Protein AF-A0A844AUG5-F1 (afdb_monomer)

Radius of gyration: 18.16 Å; Cα contacts (8 Å, |Δi|>4): 52; chains: 1; bounding box: 40×57×43 Å

InterPro domains:
  IPR031796 Protein of unknown function DUF5076 [PF16826] (21-87)

Structure (mmCIF, N/CA/C/O backbone):
data_AF-A0A844AUG5-F1
#
_entry.id   AF-A0A844AUG5-F1
#
loop_
_atom_site.group_PDB
_atom_site.id
_atom_site.type_symbol
_atom_site.label_atom_id
_atom_site.label_alt_id
_atom_site.label_comp_id
_atom_site.label_asym_id
_atom_site.label_entity_id
_atom_site.label_seq_id
_atom_site.pdbx_PDB_ins_code
_atom_site.Cartn_x
_atom_site.Cartn_y
_atom_site.Cartn_z
_atom_site.occupancy
_atom_site.B_iso_or_equiv
_atom_site.auth_seq_id
_atom_site.auth_comp_id
_atom_site.auth_asym_id
_atom_site.auth_atom_id
_atom_site.pdbx_PDB_model_num
ATOM 1 N N . MET A 1 1 ? -28.786 34.699 -27.279 1.00 42.28 1 MET A N 1
ATOM 2 C CA . MET A 1 1 ? -28.319 33.401 -27.812 1.00 42.28 1 MET A CA 1
ATOM 3 C C . MET A 1 1 ? -27.419 32.776 -26.749 1.00 42.28 1 MET A C 1
ATOM 5 O O . MET A 1 1 ? -26.304 33.241 -26.569 1.00 42.28 1 MET A O 1
ATOM 9 N N . PHE A 1 2 ? -27.932 31.837 -25.950 1.00 50.66 2 PHE A N 1
ATOM 10 C CA . PHE A 1 2 ? -27.193 31.246 -24.827 1.00 50.66 2 PHE A CA 1
ATOM 11 C C . PHE A 1 2 ? -26.597 29.909 -25.262 1.00 50.66 2 PHE A C 1
ATOM 13 O O . PHE A 1 2 ? -27.320 28.929 -25.421 1.00 50.66 2 PHE A O 1
ATOM 20 N N . TRP A 1 3 ? -25.284 29.865 -25.466 1.00 45.59 3 TRP A N 1
ATOM 21 C CA . TRP A 1 3 ? -24.571 28.619 -25.722 1.00 45.59 3 TRP A CA 1
ATOM 22 C C . TRP A 1 3 ? -24.174 28.020 -24.371 1.00 45.59 3 TRP A C 1
ATOM 24 O O . TRP A 1 3 ? -23.241 28.492 -23.723 1.00 45.59 3 TRP A O 1
ATOM 34 N N . LYS A 1 4 ? -24.905 26.999 -23.908 1.00 48.06 4 LYS A N 1
ATOM 35 C CA . LYS A 1 4 ? -24.448 26.176 -22.782 1.00 48.06 4 LYS A CA 1
ATOM 36 C C . LYS A 1 4 ? -23.233 25.381 -23.260 1.00 48.06 4 LYS A C 1
ATOM 38 O O . LYS A 1 4 ? -23.365 24.544 -24.151 1.00 48.06 4 LYS A O 1
ATOM 43 N N . LYS A 1 5 ? -22.059 25.632 -22.667 1.00 49.91 5 LYS A N 1
ATOM 44 C CA . LYS A 1 5 ? -20.921 24.706 -22.753 1.00 49.91 5 LYS A CA 1
ATOM 45 C C . LYS A 1 5 ? -21.435 23.326 -22.345 1.00 49.91 5 LYS A C 1
ATOM 47 O O . LYS A 1 5 ? -21.937 23.180 -21.230 1.00 49.91 5 LYS A O 1
ATOM 52 N N . LYS A 1 6 ? -21.326 22.331 -23.233 1.00 52.72 6 LYS A N 1
ATOM 53 C CA . LYS A 1 6 ? -21.384 20.932 -22.805 1.00 52.72 6 LYS A CA 1
ATOM 54 C C . LYS A 1 6 ? -20.308 20.796 -21.732 1.00 52.72 6 LYS A C 1
ATOM 56 O O . LYS A 1 6 ? -19.144 21.091 -22.004 1.00 52.72 6 LYS A O 1
ATOM 61 N N . GLN A 1 7 ? -20.710 20.457 -20.508 1.00 55.91 7 GLN A N 1
ATOM 62 C CA . GLN A 1 7 ? -19.755 19.964 -19.525 1.00 55.91 7 GLN A CA 1
ATOM 63 C C . GLN A 1 7 ? -18.992 18.835 -20.221 1.00 55.91 7 GLN A C 1
ATOM 65 O O . GLN A 1 7 ? -19.653 18.019 -20.873 1.00 55.91 7 GLN A O 1
ATOM 70 N N . PRO A 1 8 ? -17.650 18.820 -20.183 1.00 51.34 8 PRO A N 1
ATOM 71 C CA . PRO A 1 8 ? -16.926 17.661 -20.661 1.00 51.34 8 PRO A CA 1
ATOM 72 C C . PRO A 1 8 ? -17.496 16.477 -19.885 1.00 51.34 8 PRO A C 1
ATOM 74 O O . PRO A 1 8 ? -17.428 16.444 -18.656 1.00 51.34 8 PRO A O 1
ATOM 77 N N . THR A 1 9 ? -18.174 15.579 -20.600 1.00 52.78 9 THR A N 1
ATOM 78 C CA . THR A 1 9 ? -18.443 14.237 -20.110 1.00 52.78 9 THR A CA 1
ATOM 79 C C . THR A 1 9 ? -17.094 13.733 -19.659 1.00 52.78 9 THR A C 1
ATOM 81 O O . THR A 1 9 ? -16.172 13.683 -20.468 1.00 52.78 9 THR A O 1
ATOM 84 N N . GLN A 1 10 ? -16.960 13.525 -18.355 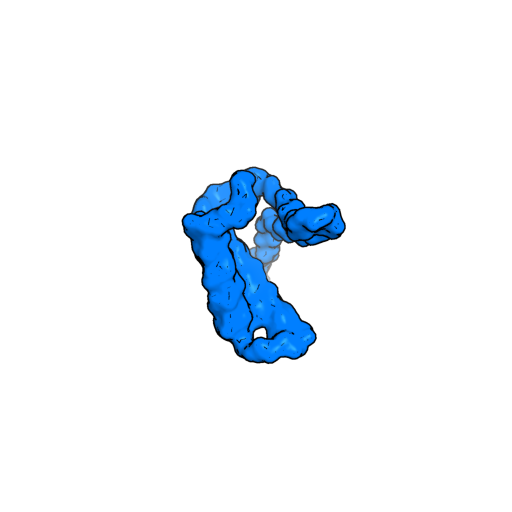1.00 51.38 10 GLN A N 1
ATOM 85 C CA . GLN A 1 10 ? -15.788 12.927 -17.753 1.00 51.38 10 GLN A CA 1
ATOM 86 C C . GLN A 1 10 ? -15.508 11.661 -18.557 1.00 51.38 10 GLN A C 1
ATOM 88 O O . GLN A 1 10 ? -16.294 10.716 -18.485 1.00 51.38 10 GLN A O 1
ATOM 93 N N . ASP A 1 11 ? -14.479 11.693 -19.408 1.00 47.41 11 ASP A N 1
ATOM 94 C CA . ASP A 1 11 ? -13.989 10.488 -20.053 1.00 47.41 11 ASP A CA 1
ATOM 95 C C . ASP A 1 11 ? -13.590 9.593 -18.890 1.00 47.41 11 ASP A C 1
ATOM 97 O O . ASP A 1 11 ? -12.621 9.863 -18.175 1.00 47.41 11 ASP A O 1
ATOM 101 N N . ILE A 1 12 ? -14.394 8.564 -18.639 1.00 54.16 12 ILE A N 1
ATOM 102 C CA . ILE A 1 12 ? -13.968 7.429 -17.839 1.00 54.16 12 ILE A CA 1
ATOM 103 C C . ILE A 1 12 ? -12.964 6.719 -18.749 1.00 54.16 12 ILE A C 1
ATOM 105 O O . ILE A 1 12 ? -13.299 5.755 -19.427 1.00 54.16 12 ILE A O 1
ATOM 109 N N . GLY A 1 13 ? -11.767 7.300 -18.867 1.00 47.34 13 GLY A N 1
ATOM 110 C CA . GLY A 1 13 ? -10.630 6.715 -19.558 1.00 47.34 13 GLY A CA 1
ATOM 111 C C . GLY A 1 13 ? -10.257 5.475 -18.773 1.00 47.34 13 GLY A C 1
ATOM 112 O O . GLY A 1 13 ? -9.635 5.580 -17.723 1.00 47.34 13 GLY A O 1
ATOM 113 N N . SER A 1 14 ? -10.793 4.350 -19.230 1.00 56.75 14 SER A N 1
ATOM 114 C CA . SER A 1 14 ? -10.912 3.058 -18.567 1.00 56.75 14 SER A CA 1
ATOM 115 C C . SER A 1 14 ? -9.729 2.671 -17.674 1.00 56.75 14 SER A C 1
ATOM 117 O O . SER A 1 14 ? -8.647 2.410 -18.197 1.00 56.75 14 SER A O 1
ATOM 119 N N . PRO A 1 15 ? -9.962 2.455 -16.367 1.00 54.22 15 PRO A N 1
ATOM 120 C CA . PRO A 1 15 ? -9.145 1.518 -15.615 1.00 54.22 15 PRO A CA 1
ATOM 121 C C . PRO A 1 15 ? -10.048 0.516 -14.896 1.00 54.22 15 PRO A C 1
ATOM 123 O O . PRO A 1 15 ? -10.813 0.862 -13.993 1.00 54.22 15 PRO A O 1
ATOM 126 N N . MET A 1 16 ? -9.952 -0.750 -15.289 1.00 51.25 16 MET A N 1
ATOM 127 C CA . MET A 1 16 ? -10.576 -1.844 -14.554 1.00 51.25 16 MET A CA 1
ATOM 128 C C . MET A 1 16 ? -9.467 -2.711 -13.970 1.00 51.25 16 MET A C 1
ATOM 130 O O . MET A 1 16 ? -9.052 -3.699 -14.564 1.00 51.25 16 MET A O 1
ATOM 134 N N . LEU A 1 17 ? -8.983 -2.322 -12.790 1.00 57.38 17 LEU A N 1
ATOM 135 C CA . LEU A 1 17 ? -8.165 -3.201 -11.968 1.00 57.38 17 LEU A CA 1
ATOM 136 C C . LEU A 1 17 ? -9.088 -4.256 -11.362 1.00 57.38 17 LEU A C 1
ATOM 138 O O . LEU A 1 17 ? -9.945 -3.934 -10.536 1.00 57.38 17 LEU A O 1
ATOM 142 N N . ILE A 1 18 ? -8.921 -5.507 -11.784 1.00 60.28 18 ILE A N 1
ATOM 143 C CA . ILE A 1 18 ? -9.612 -6.636 -11.170 1.00 60.28 18 ILE A CA 1
ATOM 144 C C . ILE A 1 18 ? -8.584 -7.463 -10.418 1.00 60.28 18 ILE A C 1
ATOM 146 O O . ILE A 1 18 ? -7.696 -8.075 -11.012 1.00 60.28 18 ILE A O 1
ATOM 150 N N . ALA A 1 19 ? -8.712 -7.452 -9.097 1.00 64.81 19 ALA A N 1
ATOM 151 C CA . ALA A 1 19 ? -7.947 -8.301 -8.210 1.00 64.81 19 ALA A CA 1
ATOM 152 C C . ALA A 1 19 ? -8.890 -9.345 -7.613 1.00 64.81 19 ALA A C 1
ATOM 154 O O . ALA A 1 19 ? -9.844 -8.999 -6.913 1.00 64.81 19 ALA A O 1
ATOM 155 N N . PHE A 1 20 ? -8.630 -10.618 -7.893 1.00 62.88 20 PHE A N 1
ATOM 156 C CA . PHE A 1 20 ? -9.361 -11.727 -7.293 1.00 62.88 20 PHE A CA 1
ATOM 157 C C . PHE A 1 20 ? -8.459 -12.448 -6.308 1.00 62.88 20 PHE A C 1
ATOM 159 O O . PHE A 1 20 ? -7.321 -12.800 -6.624 1.00 62.88 20 PHE A O 1
ATOM 166 N N . ARG A 1 21 ? -8.985 -12.710 -5.113 1.00 62.09 21 ARG A N 1
ATOM 167 C CA . ARG A 1 21 ? -8.354 -13.668 -4.214 1.00 62.09 21 ARG A CA 1
ATOM 168 C C . ARG A 1 21 ? -8.619 -15.064 -4.763 1.00 62.09 21 ARG A C 1
ATOM 170 O O . ARG A 1 21 ? -9.776 -15.445 -4.919 1.00 62.09 21 ARG A O 1
ATOM 177 N N . ILE A 1 22 ? -7.560 -15.805 -5.062 1.00 70.00 22 ILE A N 1
ATOM 178 C CA . ILE A 1 22 ? -7.670 -17.205 -5.454 1.00 70.00 22 ILE A CA 1
ATOM 179 C C . ILE A 1 22 ? -7.500 -18.042 -4.183 1.00 70.00 22 ILE A C 1
ATOM 181 O O . ILE A 1 22 ? -6.489 -17.942 -3.494 1.00 70.00 22 ILE A O 1
ATOM 185 N N . GLU A 1 23 ? -8.500 -18.862 -3.855 1.00 57.72 23 GLU A N 1
ATOM 186 C CA . GLU A 1 23 ? -8.542 -19.680 -2.627 1.00 57.72 23 GLU A CA 1
ATOM 187 C C . GLU A 1 23 ? -7.616 -20.911 -2.652 1.00 57.72 23 GLU A C 1
ATOM 189 O O . GLU A 1 23 ? -7.711 -21.792 -1.798 1.00 57.72 23 GLU A O 1
ATOM 194 N N . ASN A 1 24 ? -6.700 -20.995 -3.618 1.00 56.75 24 ASN A N 1
ATOM 195 C CA . ASN A 1 24 ? -5.707 -22.064 -3.660 1.00 56.75 24 ASN A CA 1
ATOM 196 C C . ASN A 1 24 ? -4.782 -21.943 -2.432 1.00 56.75 24 ASN A C 1
ATOM 198 O O . ASN A 1 24 ? -4.683 -20.869 -1.842 1.00 56.75 24 ASN A O 1
ATOM 202 N N . ALA A 1 25 ? -4.110 -23.038 -2.054 1.00 48.84 25 ALA A N 1
ATOM 203 C CA . ALA A 1 25 ? -3.439 -23.243 -0.758 1.00 48.84 25 ALA A CA 1
ATOM 204 C C . ALA A 1 25 ? -2.495 -22.117 -0.270 1.00 48.84 25 ALA A C 1
ATOM 206 O O . ALA A 1 25 ? -2.254 -22.025 0.932 1.00 48.84 25 ALA A O 1
ATOM 207 N N . ASP A 1 26 ? -2.051 -21.227 -1.160 1.00 57.88 26 ASP A N 1
ATOM 208 C CA . ASP A 1 26 ? -1.153 -20.108 -0.858 1.00 57.88 26 ASP A CA 1
ATOM 209 C C . ASP A 1 26 ? -1.853 -18.732 -0.783 1.00 57.88 26 ASP A C 1
ATOM 211 O O . ASP A 1 26 ? -1.186 -17.713 -0.627 1.00 57.88 26 ASP A O 1
ATOM 215 N N . SER A 1 27 ? -3.193 -18.664 -0.872 1.00 58.12 27 SER A N 1
ATOM 216 C CA . SER A 1 27 ? -3.983 -17.418 -0.770 1.00 58.12 27 SER A CA 1
ATOM 217 C C . SER A 1 27 ? -3.479 -16.276 -1.671 1.00 58.12 27 SER A C 1
ATOM 219 O O . SER A 1 27 ? -3.460 -15.114 -1.258 1.00 58.12 27 SER A O 1
ATOM 221 N N . THR A 1 28 ? -3.067 -16.583 -2.900 1.00 65.12 28 THR A N 1
ATOM 222 C CA . THR A 1 28 ? -2.486 -15.587 -3.806 1.00 65.12 28 THR A CA 1
ATOM 223 C C . THR A 1 28 ? -3.558 -14.686 -4.429 1.00 65.12 28 THR A C 1
ATOM 225 O O . THR A 1 28 ? -4.686 -15.096 -4.722 1.00 65.12 28 THR A O 1
ATOM 228 N N . LEU A 1 29 ? -3.210 -13.410 -4.607 1.00 73.31 29 LEU A N 1
ATOM 229 C CA . LEU A 1 29 ? -4.029 -12.430 -5.315 1.00 73.31 29 LEU A CA 1
ATOM 230 C C . LEU A 1 29 ? -3.669 -12.495 -6.805 1.00 73.31 29 LEU A C 1
ATOM 232 O O . LEU A 1 29 ? -2.527 -12.224 -7.170 1.00 73.31 29 LEU A O 1
ATOM 236 N N . ALA A 1 30 ? -4.625 -12.828 -7.670 1.00 72.38 30 ALA A N 1
ATOM 237 C CA . ALA A 1 30 ? -4.445 -12.662 -9.108 1.00 72.38 30 ALA A CA 1
ATOM 238 C C . ALA A 1 30 ? -4.883 -11.260 -9.516 1.00 72.38 30 ALA A C 1
ATOM 240 O O . ALA A 1 30 ? -6.005 -10.844 -9.217 1.00 72.38 30 ALA A O 1
ATOM 241 N N . VAL A 1 31 ? -3.998 -10.548 -10.211 1.00 74.44 31 VAL A N 1
ATOM 242 C CA . VAL A 1 31 ? -4.248 -9.197 -10.712 1.00 74.44 31 VAL A CA 1
ATOM 243 C C . VAL A 1 31 ? -4.133 -9.221 -12.227 1.00 74.44 31 VAL A C 1
ATOM 245 O O . VAL A 1 31 ? -3.103 -9.624 -12.764 1.00 74.44 31 VAL A O 1
ATOM 248 N N . HIS A 1 32 ? -5.188 -8.785 -12.910 1.00 73.94 32 HIS A N 1
ATOM 249 C CA . HIS A 1 32 ? -5.141 -8.526 -14.347 1.00 73.94 32 HIS A CA 1
ATOM 250 C C . HIS A 1 32 ? -4.895 -7.036 -14.582 1.00 73.94 32 HIS A C 1
ATOM 252 O O . HIS A 1 32 ? -5.652 -6.204 -14.076 1.00 73.94 32 HIS A O 1
ATOM 258 N N . LEU A 1 33 ? -3.833 -6.708 -15.323 1.00 72.00 33 LEU A N 1
ATOM 259 C CA . LEU A 1 33 ? -3.467 -5.343 -15.705 1.00 72.00 33 LEU A CA 1
ATOM 260 C C . LEU A 1 33 ? -3.249 -5.301 -17.215 1.00 72.00 33 LEU A C 1
ATOM 262 O O . LEU A 1 33 ? -2.442 -6.068 -17.739 1.00 72.00 33 LEU A O 1
ATOM 266 N N . GLU A 1 34 ? -3.926 -4.384 -17.896 1.00 73.50 34 GLU A N 1
ATOM 267 C CA . GLU A 1 34 ? -3.628 -4.091 -19.296 1.00 73.50 34 GLU A CA 1
ATOM 268 C C . GLU A 1 34 ? -2.390 -3.172 -19.355 1.00 73.50 34 GLU A C 1
ATOM 270 O O . GLU A 1 34 ? -2.393 -2.106 -18.730 1.00 73.50 34 GLU A O 1
ATOM 275 N N . PRO A 1 35 ? -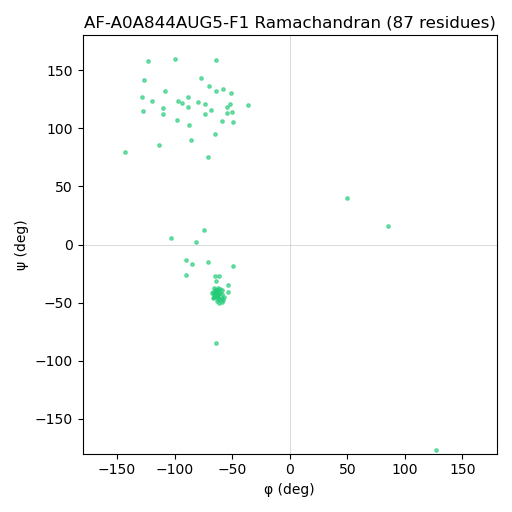1.295 -3.557 -20.044 1.00 70.00 35 PRO A N 1
ATOM 276 C CA . PRO A 1 35 ? -0.045 -2.790 -20.022 1.00 70.00 35 PRO A CA 1
ATOM 277 C C . PRO A 1 35 ? -0.158 -1.365 -20.575 1.00 70.00 35 PRO A C 1
ATOM 279 O O . PRO A 1 35 ? 0.602 -0.492 -20.171 1.00 70.00 35 PRO A O 1
ATOM 282 N N . ASP A 1 36 ? -1.100 -1.119 -21.483 1.00 73.31 36 ASP A N 1
ATOM 283 C CA . ASP A 1 36 ? -1.388 0.202 -22.051 1.00 73.31 36 ASP A CA 1
ATOM 284 C C . ASP A 1 36 ? -2.064 1.159 -21.050 1.00 73.31 36 ASP A C 1
ATOM 286 O O . ASP A 1 36 ? -2.066 2.371 -21.266 1.00 73.31 36 ASP A O 1
ATOM 290 N N . GLN A 1 37 ? -2.584 0.634 -19.935 1.00 67.69 37 GLN A N 1
ATOM 291 C CA . GLN A 1 37 ? -3.159 1.402 -18.826 1.00 67.69 37 GLN A CA 1
ATOM 292 C C . GLN A 1 37 ? -2.117 1.772 -17.764 1.00 67.69 37 GLN A C 1
ATOM 294 O O . GLN A 1 37 ? -2.368 2.624 -16.909 1.00 67.69 37 GLN A O 1
ATOM 299 N N . LEU A 1 38 ? -0.937 1.150 -17.806 1.00 70.19 38 LEU A N 1
ATOM 300 C CA . LEU A 1 38 ? 0.169 1.462 -16.911 1.00 70.19 38 LEU A CA 1
ATOM 301 C C . LEU A 1 38 ? 0.965 2.622 -17.518 1.00 70.19 38 LEU A C 1
ATOM 303 O O . LEU A 1 38 ? 1.885 2.410 -18.298 1.00 70.19 38 LEU A O 1
ATOM 307 N N . GLY A 1 39 ? 0.586 3.857 -17.178 1.00 7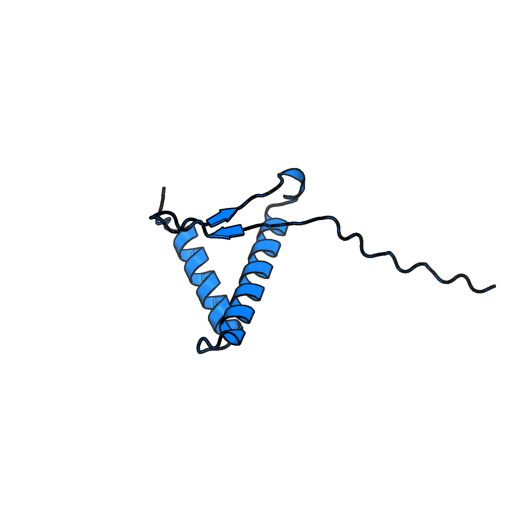6.69 39 GLY A N 1
ATOM 308 C CA . GLY A 1 39 ? 1.259 5.066 -17.665 1.00 76.69 39 GLY A CA 1
ATOM 309 C C . GLY A 1 39 ? 2.705 5.158 -17.168 1.00 76.69 39 GLY A C 1
ATOM 310 O O . GLY A 1 39 ? 3.652 4.753 -17.839 1.00 76.69 39 GLY A O 1
ATOM 311 N N . SER A 1 40 ? 2.893 5.694 -15.966 1.00 83.81 40 SER A N 1
ATOM 312 C CA . SER A 1 40 ? 4.202 5.828 -15.318 1.00 83.81 40 SER A CA 1
ATOM 313 C C . SER A 1 40 ? 4.247 5.142 -13.947 1.00 83.81 40 SER A C 1
ATOM 315 O O . SER A 1 40 ? 3.211 4.994 -13.294 1.00 83.81 40 SER A O 1
ATOM 317 N N . PRO A 1 41 ? 5.443 4.787 -13.431 1.00 84.50 41 PRO A N 1
ATOM 318 C CA . PRO A 1 41 ? 5.576 4.246 -12.076 1.00 84.50 41 PRO A CA 1
ATOM 319 C C . PRO A 1 41 ? 4.948 5.138 -10.996 1.00 84.50 41 PRO A C 1
ATOM 321 O O . PRO A 1 41 ? 4.386 4.636 -10.027 1.00 84.50 41 PRO A O 1
ATOM 324 N N . GLY A 1 42 ? 5.010 6.463 -11.176 1.00 84.31 42 GLY A N 1
ATOM 325 C CA . GLY A 1 42 ? 4.391 7.421 -10.260 1.00 84.31 42 GLY A CA 1
ATOM 326 C C . GLY A 1 42 ? 2.865 7.324 -10.248 1.00 84.31 42 GLY A C 1
ATOM 327 O O . GLY A 1 42 ? 2.266 7.282 -9.178 1.00 84.31 42 GLY A O 1
ATOM 328 N N . GLU A 1 43 ? 2.235 7.230 -11.419 1.00 81.06 43 GLU A N 1
ATOM 329 C CA . GLU A 1 43 ? 0.776 7.086 -11.538 1.00 81.06 43 GLU A CA 1
ATOM 330 C C . GLU A 1 43 ? 0.289 5.749 -10.976 1.00 81.06 43 GLU A C 1
ATOM 332 O O . GLU A 1 43 ? -0.683 5.713 -10.220 1.00 81.06 43 GLU A O 1
ATOM 337 N N . VAL A 1 44 ? 1.004 4.657 -11.263 1.00 83.19 44 VAL A N 1
ATOM 338 C CA . VAL A 1 44 ? 0.701 3.332 -10.702 1.00 83.19 44 VAL A CA 1
ATOM 339 C C . VAL A 1 44 ? 0.850 3.340 -9.177 1.00 83.19 44 VAL A C 1
ATOM 341 O O . VAL A 1 44 ? 0.009 2.787 -8.468 1.00 83.19 44 VAL A O 1
ATOM 344 N N . GLY A 1 45 ? 1.871 4.018 -8.647 1.00 85.12 45 GLY A N 1
ATOM 345 C CA . GLY A 1 45 ? 2.047 4.193 -7.205 1.00 85.12 45 GLY A CA 1
ATOM 346 C C . GLY A 1 45 ? 0.883 4.941 -6.547 1.00 85.12 45 GLY A C 1
ATOM 347 O O . GLY A 1 45 ? 0.410 4.533 -5.486 1.00 85.12 45 GLY A O 1
ATOM 348 N N . VAL A 1 46 ? 0.372 5.998 -7.189 1.00 85.56 46 VAL A N 1
ATOM 349 C CA . VAL A 1 46 ? -0.820 6.725 -6.715 1.00 85.56 46 VAL A CA 1
ATOM 350 C C . VAL A 1 46 ? -2.058 5.828 -6.744 1.00 85.56 46 VAL A C 1
ATOM 352 O O . VAL A 1 46 ? -2.795 5.791 -5.760 1.00 85.56 46 VAL A O 1
ATOM 355 N N . MET A 1 47 ? -2.250 5.044 -7.809 1.00 83.75 47 MET A N 1
ATOM 356 C CA . MET A 1 47 ? -3.353 4.082 -7.903 1.00 83.75 47 MET A CA 1
ATOM 357 C C . MET A 1 47 ? -3.330 3.072 -6.744 1.00 83.75 47 MET A C 1
ATOM 359 O O . MET A 1 47 ? -4.359 2.831 -6.113 1.00 83.75 47 MET A O 1
ATOM 363 N N . LEU A 1 48 ? -2.160 2.512 -6.416 1.00 85.31 48 LEU A N 1
ATOM 364 C CA . LEU A 1 48 ? -2.009 1.594 -5.281 1.00 85.31 48 LEU A CA 1
ATOM 365 C C . LEU A 1 48 ? -2.322 2.275 -3.940 1.00 85.31 48 LEU A C 1
ATOM 367 O O . LEU A 1 48 ? -2.972 1.673 -3.083 1.00 85.31 48 LEU A O 1
ATOM 371 N N . ALA A 1 49 ? -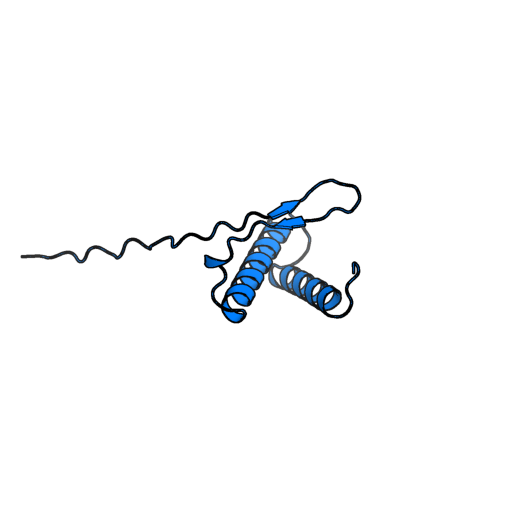1.915 3.534 -3.763 1.00 88.38 49 ALA A N 1
ATOM 372 C CA . ALA A 1 49 ? -2.239 4.304 -2.564 1.00 88.38 49 ALA A CA 1
ATOM 373 C C . ALA A 1 49 ? -3.753 4.554 -2.424 1.00 88.38 49 ALA A C 1
ATOM 375 O O . ALA A 1 49 ? -4.293 4.459 -1.317 1.00 88.38 49 ALA A O 1
ATOM 376 N N . ASP A 1 50 ? -4.453 4.824 -3.528 1.00 88.50 50 ASP A N 1
ATOM 377 C CA . ASP A 1 50 ? -5.907 4.992 -3.530 1.00 88.50 50 ASP A CA 1
ATOM 378 C C . ASP A 1 50 ? -6.635 3.681 -3.209 1.00 88.50 50 ASP A C 1
ATOM 380 O O . ASP A 1 50 ? -7.558 3.685 -2.389 1.00 88.50 50 ASP A O 1
ATOM 384 N N . ILE A 1 51 ? -6.181 2.548 -3.760 1.00 87.06 51 ILE A N 1
ATOM 385 C CA . ILE A 1 51 ? -6.696 1.214 -3.409 1.00 87.06 51 ILE A CA 1
ATOM 386 C C . ILE A 1 51 ? -6.512 0.950 -1.913 1.00 87.06 51 ILE A C 1
ATOM 388 O O . ILE A 1 51 ? -7.477 0.612 -1.226 1.00 87.06 51 IL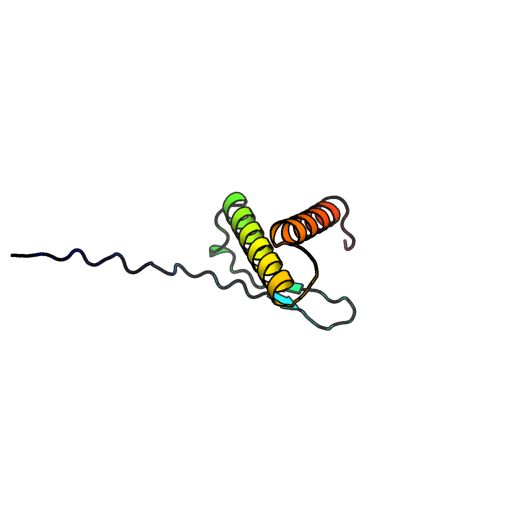E A O 1
ATOM 392 N N . ALA A 1 52 ? -5.309 1.174 -1.378 1.00 90.44 52 ALA A N 1
ATOM 393 C CA . ALA A 1 52 ? -5.025 0.986 0.042 1.00 90.44 52 ALA A CA 1
ATOM 394 C C . ALA A 1 52 ? -5.927 1.857 0.936 1.00 90.44 52 ALA A C 1
ATOM 396 O O . ALA A 1 52 ? -6.422 1.391 1.965 1.00 90.44 52 ALA A O 1
ATOM 397 N N . ARG A 1 53 ? -6.210 3.104 0.534 1.00 91.25 53 ARG A N 1
ATOM 398 C CA . ARG A 1 53 ? -7.130 3.990 1.265 1.00 91.25 53 ARG A CA 1
ATOM 399 C C . ARG A 1 53 ? -8.573 3.483 1.225 1.00 91.25 53 ARG A C 1
ATOM 401 O O . ARG A 1 53 ? -9.256 3.524 2.247 1.00 91.25 53 ARG A O 1
ATOM 408 N N . GLN A 1 54 ? -9.041 2.973 0.087 1.00 90.31 54 GLN A N 1
ATOM 409 C CA . GLN A 1 54 ? -10.376 2.370 -0.004 1.00 90.31 54 GLN A CA 1
ATOM 410 C C . GLN A 1 54 ? -10.488 1.100 0.847 1.00 90.31 54 GLN A C 1
ATOM 412 O O . GLN A 1 54 ? -11.489 0.916 1.538 1.00 90.31 54 GLN A O 1
ATOM 417 N N . MET A 1 55 ? -9.446 0.265 0.881 1.00 89.56 55 MET A N 1
ATOM 418 C CA . MET A 1 55 ? -9.401 -0.906 1.763 1.00 89.56 55 MET A CA 1
ATOM 419 C C . MET A 1 55 ? -9.431 -0.505 3.241 1.00 89.56 55 MET A C 1
ATOM 421 O O . MET A 1 55 ? -10.188 -1.087 4.013 1.00 89.56 55 MET A O 1
ATOM 425 N N . ALA A 1 56 ? -8.682 0.529 3.636 1.00 92.38 56 ALA A N 1
ATOM 426 C CA . ALA A 1 56 ? -8.710 1.052 5.001 1.00 92.38 56 ALA A CA 1
ATOM 427 C C . ALA A 1 56 ? -10.117 1.513 5.420 1.00 92.38 56 ALA A C 1
ATOM 429 O O . ALA A 1 56 ? -10.571 1.204 6.522 1.00 92.38 56 ALA A O 1
ATOM 430 N N . ARG A 1 57 ? -10.840 2.198 4.525 1.00 92.75 57 ARG A N 1
ATOM 431 C CA . ARG A 1 57 ? -12.246 2.577 4.746 1.00 92.75 57 ARG A CA 1
ATOM 432 C C . ARG A 1 57 ? -13.149 1.363 4.894 1.00 92.75 57 ARG A C 1
ATOM 434 O O . ARG A 1 57 ? -13.948 1.322 5.825 1.00 92.75 57 ARG A O 1
ATOM 441 N N . ALA A 1 58 ? -13.010 0.384 4.003 1.00 89.62 58 ALA A N 1
ATOM 442 C CA . ALA A 1 58 ? -13.803 -0.839 4.034 1.00 89.62 58 ALA A CA 1
ATOM 443 C C . ALA A 1 58 ? -13.590 -1.628 5.336 1.00 89.62 58 ALA A C 1
ATOM 445 O O . ALA A 1 58 ? -14.558 -2.132 5.901 1.00 89.62 58 ALA A O 1
ATOM 446 N N . LEU A 1 59 ? -12.358 -1.683 5.857 1.00 89.06 59 LEU A N 1
ATOM 447 C CA . LEU A 1 59 ? -12.051 -2.319 7.143 1.00 89.06 59 LEU A CA 1
ATOM 448 C C . LEU A 1 59 ? -12.797 -1.643 8.299 1.00 89.06 59 LEU A C 1
ATOM 450 O O . LEU A 1 59 ? -13.506 -2.313 9.046 1.00 89.06 59 LEU A O 1
ATOM 454 N N . VAL A 1 60 ? -12.722 -0.316 8.406 1.00 91.44 60 VAL A 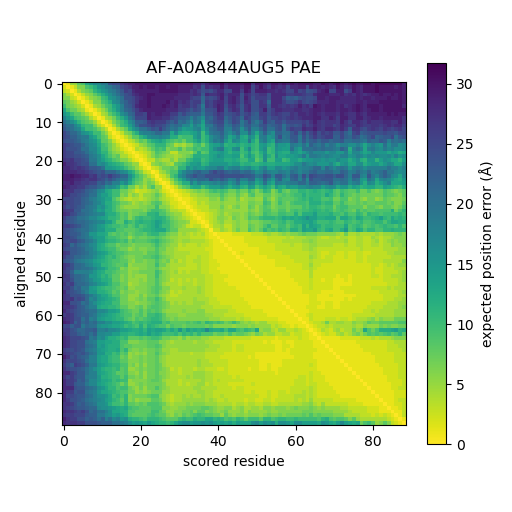N 1
ATOM 455 C CA . VAL A 1 60 ? -13.441 0.420 9.462 1.00 91.44 60 VAL A CA 1
ATOM 456 C C . VAL A 1 60 ? -14.956 0.237 9.328 1.00 91.44 60 VAL A C 1
ATOM 458 O O . VAL A 1 60 ? 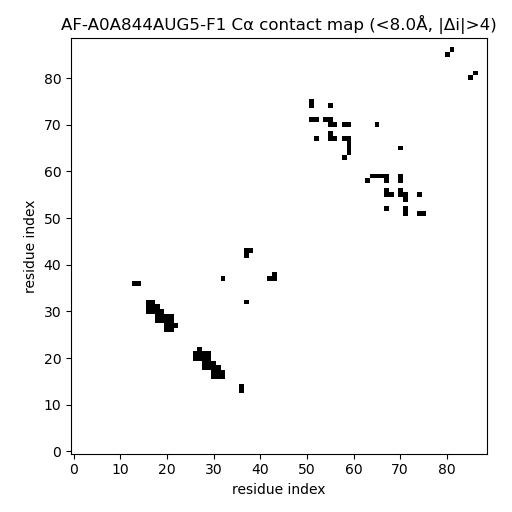-15.645 -0.008 10.314 1.00 91.44 60 VAL A O 1
ATOM 461 N N . GLN A 1 61 ? -15.487 0.293 8.103 1.00 90.44 61 GLN A N 1
ATOM 462 C CA . GLN A 1 61 ? -16.913 0.068 7.833 1.00 90.44 61 GLN A CA 1
ATOM 463 C C . GLN A 1 61 ? -17.370 -1.363 8.144 1.00 90.44 61 GLN A C 1
ATOM 465 O O . GLN A 1 61 ? -18.534 -1.569 8.476 1.00 90.44 61 GLN A O 1
ATOM 470 N N . SER A 1 62 ? -16.465 -2.339 8.069 1.00 90.38 62 SER A N 1
ATOM 471 C CA . SER A 1 62 ? -16.739 -3.742 8.402 1.00 90.38 62 SER A CA 1
ATOM 472 C C . SER A 1 62 ? -16.670 -4.025 9.909 1.00 90.38 62 SER A C 1
ATOM 474 O O . SER A 1 62 ? -16.851 -5.168 10.318 1.00 90.38 62 SER A O 1
ATOM 476 N N . GLY A 1 63 ? -16.424 -3.004 10.738 1.00 88.06 63 GLY A N 1
ATOM 477 C CA . GLY A 1 63 ? -16.405 -3.123 12.196 1.00 88.06 63 GLY A CA 1
ATOM 478 C C . GLY A 1 63 ? -15.066 -3.570 12.783 1.00 88.06 63 GLY A C 1
ATOM 479 O O . GLY A 1 63 ? -15.035 -3.975 13.941 1.00 88.06 63 GLY A O 1
ATOM 480 N N . TYR A 1 64 ? -13.969 -3.505 12.019 1.00 89.06 64 TYR A N 1
ATOM 481 C CA . TYR A 1 64 ? -12.633 -3.674 12.593 1.00 89.06 64 TYR A CA 1
ATOM 482 C C . TYR A 1 64 ? -12.277 -2.459 13.463 1.00 89.06 64 TYR A C 1
ATOM 484 O O . TYR A 1 64 ? -12.498 -1.315 13.061 1.00 89.06 64 TYR A O 1
ATOM 492 N N . ASP A 1 65 ? -11.707 -2.709 14.644 1.00 77.88 65 ASP A N 1
ATOM 493 C CA . ASP A 1 65 ? -11.340 -1.657 15.593 1.00 77.88 65 ASP A CA 1
ATOM 494 C C . ASP A 1 65 ? -10.259 -0.721 15.028 1.00 77.88 65 ASP A C 1
ATOM 496 O O . ASP A 1 65 ? -9.218 -1.158 14.532 1.00 77.88 65 ASP A O 1
ATOM 500 N N . GLY A 1 66 ? -10.486 0.589 15.163 1.00 89.19 66 GLY A N 1
ATOM 501 C CA . GLY A 1 66 ? -9.538 1.636 14.781 1.00 89.19 66 GLY A CA 1
ATOM 502 C C . GLY A 1 66 ? -10.123 2.702 13.855 1.00 89.19 66 GLY A C 1
ATOM 503 O O . GLY A 1 66 ? -11.308 2.732 13.537 1.00 89.19 66 GLY A O 1
ATOM 504 N N . THR A 1 67 ? -9.263 3.629 13.443 1.00 94.44 67 THR A N 1
ATOM 505 C CA . THR A 1 67 ? -9.573 4.698 12.484 1.00 94.44 67 THR A CA 1
ATOM 506 C C . THR A 1 67 ? -9.079 4.338 11.085 1.00 94.44 67 THR A C 1
ATOM 508 O O . THR A 1 67 ? -8.149 3.547 10.932 1.00 94.44 67 THR A O 1
ATOM 511 N N . GLU A 1 68 ? -9.632 4.988 10.053 1.00 93.94 68 GLU A N 1
ATOM 512 C CA . GLU A 1 68 ? -9.171 4.827 8.662 1.00 93.94 68 GLU A CA 1
ATOM 513 C C . GLU A 1 68 ? -7.661 5.080 8.552 1.00 93.94 68 GLU A C 1
ATOM 515 O O . GLU A 1 68 ? -6.950 4.330 7.893 1.00 93.94 68 GLU A O 1
ATOM 520 N N . ALA A 1 69 ? -7.153 6.098 9.254 1.00 94.88 69 ALA A N 1
ATOM 521 C CA . ALA A 1 69 ? -5.731 6.424 9.267 1.00 94.88 69 ALA A CA 1
ATOM 522 C C . ALA A 1 69 ? -4.875 5.307 9.888 1.00 94.88 69 ALA A C 1
ATOM 524 O O . ALA A 1 69 ? -3.811 4.986 9.363 1.00 94.88 69 ALA A O 1
ATOM 525 N N . GLN A 1 70 ? -5.331 4.694 10.985 1.00 94.31 70 GLN A N 1
ATOM 526 C CA . GLN A 1 70 ? -4.629 3.566 11.605 1.00 94.31 70 GLN A CA 1
ATOM 527 C C . GLN A 1 70 ? -4.617 2.343 10.683 1.00 94.31 70 GLN A C 1
ATOM 529 O O . GLN A 1 70 ? -3.554 1.757 10.486 1.00 94.31 70 GLN A O 1
ATOM 534 N N . ALA A 1 71 ? -5.758 2.004 10.075 1.00 93.88 71 ALA A N 1
ATOM 535 C CA . ALA A 1 71 ? -5.857 0.898 9.124 1.00 93.88 71 ALA A CA 1
ATOM 536 C C . ALA A 1 71 ? -4.975 1.133 7.885 1.00 93.88 71 ALA A C 1
ATOM 538 O O . ALA A 1 71 ? -4.216 0.253 7.485 1.00 93.88 71 ALA A O 1
ATOM 539 N N . PHE A 1 72 ? -4.997 2.343 7.320 1.00 94.94 72 PHE A N 1
ATOM 540 C CA . PHE A 1 72 ? -4.147 2.712 6.189 1.00 94.94 72 PHE A CA 1
ATOM 541 C C . PHE A 1 72 ? -2.657 2.593 6.532 1.00 94.94 72 PHE A C 1
ATOM 543 O O . PHE A 1 72 ? -1.901 1.975 5.788 1.00 94.94 72 PHE A O 1
ATOM 550 N N . ASN A 1 73 ? -2.234 3.115 7.686 1.00 95.00 73 ASN A N 1
ATOM 551 C CA . ASN A 1 73 ? -0.841 3.014 8.123 1.00 95.00 73 ASN A CA 1
ATOM 552 C C . ASN A 1 73 ? -0.403 1.558 8.327 1.00 95.00 73 ASN A C 1
ATOM 554 O O . ASN A 1 73 ? 0.723 1.210 7.983 1.00 95.00 73 ASN A O 1
ATOM 558 N N . GLN A 1 74 ? -1.278 0.693 8.849 1.00 93.94 74 GLN A N 1
ATOM 559 C CA . GLN A 1 74 ? -0.987 -0.738 8.959 1.00 93.94 74 GLN A CA 1
ATOM 560 C C . GLN A 1 74 ? -0.794 -1.390 7.584 1.00 93.94 74 GLN A C 1
ATOM 562 O O . GLN A 1 74 ? 0.180 -2.119 7.404 1.00 93.94 74 GLN A O 1
ATOM 567 N N . ILE A 1 75 ? -1.656 -1.082 6.607 1.00 93.00 75 ILE A N 1
ATOM 568 C CA . ILE A 1 75 ? -1.518 -1.574 5.226 1.00 93.00 75 ILE A CA 1
ATOM 569 C C . ILE A 1 75 ? -0.167 -1.148 4.635 1.00 93.00 75 ILE A C 1
ATOM 571 O O . ILE A 1 75 ? 0.557 -1.985 4.102 1.00 93.00 75 ILE A O 1
ATOM 575 N N . ILE A 1 76 ? 0.208 0.127 4.775 1.00 94.06 76 ILE A N 1
ATOM 576 C CA . ILE A 1 76 ? 1.488 0.642 4.264 1.00 94.06 76 ILE A CA 1
ATOM 577 C C . ILE A 1 76 ? 2.684 -0.007 4.967 1.00 94.06 76 ILE A C 1
ATOM 579 O O . ILE A 1 76 ? 3.668 -0.339 4.312 1.00 94.06 76 ILE A O 1
ATOM 583 N N . ASN A 1 77 ? 2.607 -0.233 6.279 1.00 94.62 77 ASN A N 1
ATOM 584 C CA . ASN A 1 77 ? 3.677 -0.902 7.017 1.00 94.62 77 ASN A CA 1
ATOM 585 C C . ASN A 1 77 ? 3.903 -2.333 6.519 1.00 94.62 77 ASN A C 1
ATOM 587 O O . ASN A 1 77 ? 5.050 -2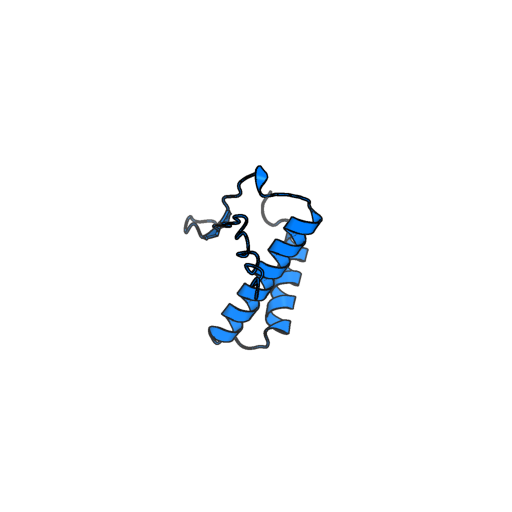.730 6.332 1.00 94.62 77 ASN A O 1
ATOM 591 N N . ILE A 1 78 ? 2.827 -3.086 6.274 1.00 92.12 78 ILE A N 1
ATOM 592 C CA . ILE A 1 78 ? 2.907 -4.452 5.741 1.00 92.12 78 ILE A CA 1
ATOM 593 C C . ILE A 1 78 ? 3.450 -4.437 4.310 1.00 92.12 78 ILE A C 1
ATOM 595 O O . ILE A 1 78 ? 4.367 -5.193 4.005 1.00 92.12 78 ILE A O 1
ATOM 599 N N . LEU A 1 79 ? 2.944 -3.542 3.456 1.00 90.81 79 LEU A N 1
ATOM 600 C CA . LEU A 1 79 ? 3.413 -3.406 2.076 1.00 90.81 79 LEU A CA 1
ATOM 601 C C . LEU A 1 79 ? 4.911 -3.086 2.017 1.00 90.81 79 LEU A C 1
ATOM 603 O O . LEU A 1 79 ? 5.650 -3.713 1.265 1.00 90.81 79 LEU A O 1
ATOM 607 N N . ASN A 1 80 ? 5.370 -2.137 2.833 1.00 92.12 80 ASN A N 1
ATOM 608 C CA . ASN A 1 80 ? 6.783 -1.788 2.914 1.00 92.12 80 ASN A CA 1
ATOM 609 C C . ASN A 1 80 ? 7.622 -2.944 3.469 1.00 92.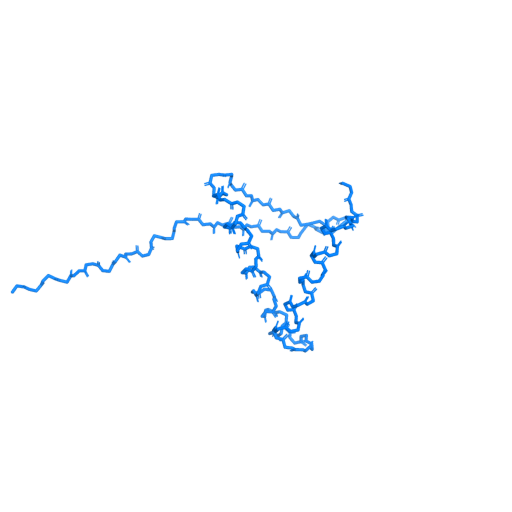12 80 ASN A C 1
ATOM 611 O O . ASN A 1 80 ? 8.749 -3.134 3.021 1.00 92.12 80 ASN A O 1
ATOM 615 N N . ALA A 1 81 ? 7.115 -3.704 4.442 1.00 92.81 81 ALA A N 1
ATOM 616 C CA . ALA A 1 81 ? 7.825 -4.865 4.969 1.00 92.81 81 ALA A CA 1
ATOM 617 C C . ALA A 1 81 ? 8.014 -5.937 3.884 1.00 92.81 81 ALA A C 1
ATOM 619 O O . ALA A 1 81 ? 9.143 -6.363 3.665 1.00 92.81 81 ALA A O 1
ATOM 620 N N . GLU A 1 82 ? 6.951 -6.285 3.154 1.00 90.19 82 GLU A N 1
ATOM 621 C CA . GLU A 1 82 ? 7.001 -7.253 2.050 1.00 90.19 82 GLU A CA 1
ATOM 622 C C . GLU A 1 82 ? 7.907 -6.769 0.907 1.00 90.19 82 GLU A C 1
ATOM 624 O O . GLU A 1 82 ? 8.728 -7.525 0.403 1.00 90.19 82 GLU A O 1
ATOM 629 N N . ALA A 1 83 ? 7.838 -5.485 0.539 1.00 89.25 83 ALA A N 1
ATOM 630 C CA . ALA A 1 83 ? 8.687 -4.924 -0.513 1.00 89.25 83 ALA A CA 1
ATOM 631 C C . ALA A 1 83 ? 10.187 -4.946 -0.159 1.00 89.25 83 ALA A C 1
ATOM 633 O O . ALA A 1 83 ? 11.029 -5.058 -1.048 1.00 89.25 83 ALA A O 1
ATOM 634 N N . ASN A 1 84 ? 10.530 -4.821 1.128 1.00 93.25 84 ASN A N 1
ATOM 635 C CA . ASN A 1 84 ? 11.920 -4.820 1.594 1.00 93.25 84 ASN A CA 1
ATOM 636 C C . ASN A 1 84 ? 12.441 -6.221 1.947 1.00 93.25 84 ASN A C 1
ATOM 638 O O . ASN A 1 84 ? 13.650 -6.449 1.902 1.00 93.25 84 ASN A O 1
ATOM 642 N N . ALA A 1 85 ? 11.556 -7.141 2.325 1.00 92.06 85 ALA A N 1
ATOM 643 C CA . ALA A 1 85 ? 11.879 -8.516 2.685 1.00 92.06 85 ALA A CA 1
ATOM 644 C C . ALA A 1 85 ? 10.771 -9.463 2.184 1.00 92.06 85 ALA A C 1
ATOM 646 O O . ALA A 1 85 ? 9.918 -9.864 2.980 1.00 92.06 85 ALA A O 1
ATOM 647 N N . PRO A 1 86 ? 10.779 -9.816 0.883 1.00 87.75 86 PRO A N 1
ATOM 648 C CA . PRO A 1 86 ? 9.735 -10.637 0.282 1.00 87.75 86 PRO A CA 1
ATOM 649 C C . PRO A 1 86 ? 9.601 -11.990 0.974 1.00 87.75 86 PRO A C 1
ATOM 651 O O . PRO A 1 86 ? 10.595 -12.676 1.235 1.00 87.75 86 PRO A O 1
ATOM 654 N N . THR A 1 87 ? 8.366 -12.382 1.265 1.00 81.69 87 THR A N 1
ATOM 655 C CA . THR A 1 87 ? 8.054 -13.677 1.881 1.00 81.69 87 THR A CA 1
ATOM 656 C C . THR A 1 87 ? 7.946 -14.796 0.848 1.00 81.69 87 THR A C 1
ATOM 658 O O . THR A 1 87 ? 8.053 -15.972 1.205 1.00 81.69 87 THR A O 1
ATOM 661 N N . GLN A 1 88 ? 7.792 -14.439 -0.430 1.00 75.94 88 GLN A N 1
ATOM 662 C CA . GLN A 1 88 ? 7.827 -15.346 -1.574 1.00 75.94 88 GLN A CA 1
ATOM 663 C C . GLN A 1 88 ? 8.854 -14.852 -2.617 1.00 75.94 88 GLN A C 1
ATOM 665 O O . GLN A 1 88 ? 9.002 -13.639 -2.778 1.00 75.94 88 GLN A O 1
ATOM 670 N N . PRO A 1 89 ? 9.601 -15.766 -3.268 1.00 63.91 89 PRO A N 1
ATOM 671 C CA . PRO A 1 89 ? 10.631 -15.432 -4.255 1.00 63.91 89 PRO A CA 1
ATOM 672 C C . PRO A 1 89 ? 10.077 -14.956 -5.603 1.00 63.91 89 PRO A C 1
ATOM 674 O O . PRO A 1 89 ? 8.968 -15.393 -5.989 1.00 63.91 89 PRO A O 1
#

Solvent-accessible surface area (backbone atoms only — not comparable to full-atom values): 5682 Å² total; per-residue (Å²): 138,87,82,78,76,75,72,79,74,77,75,78,75,76,81,78,81,50,73,45,79,42,88,54,100,79,63,47,72,49,70,56,77,64,71,89,70,59,79,47,75,68,58,53,51,50,53,53,52,52,51,46,47,52,50,14,46,50,42,39,75,71,68,48,89,72,50,46,69,56,44,29,50,51,53,51,52,51,50,51,47,40,76,77,54,61,90,67,135

pLDDT: mean 76.09, std 16.36, range [42.28, 95.0]

Organism: NCBI:txid2663379

Secondary structure (DSSP, 8-state):
----PPP----------EEEE--STT-PEEEE--GGG---HHHHHHHHHHHHHHHHHHHHHTT-SS-HHHHHHHHHHHHHHHHHS-S--

Sequence (89 aa):
MFWKKKQPTQDIGSPMLIAFRIENADSTLAVHLEPDQLGSPGEVGVMLADIARQMARALVQSGYDGTEAQAFNQIINILNAEANAPTQP

Foldseek 3Di:
DDDDPDDPPPPPVDDDWDWDQDPPPVRDIDTDDDVVPCDDPVVVVVVVLVVLLVVLVVCVVVPNDDDSVVSSVVVVVVVVCCVVPPPDD

Mean predicted aligned error: 10.88 Å